Protein AF-A0A2I0T256-F1 (afdb_monomer_lite)

Structure (mmCIF, N/CA/C/O backbone):
data_AF-A0A2I0T256-F1
#
_entry.id   AF-A0A2I0T256-F1
#
loop_
_atom_site.group_PDB
_atom_site.id
_atom_site.type_symbol
_atom_site.label_atom_id
_atom_site.label_alt_id
_atom_site.label_comp_id
_atom_site.label_asym_id
_atom_site.label_entity_id
_atom_site.label_seq_id
_atom_site.pdbx_PDB_ins_code
_atom_site.Cartn_x
_atom_site.Cartn_y
_atom_site.Cartn_z
_atom_site.occupancy
_atom_site.B_iso_or_equiv
_atom_site.auth_seq_id
_atom_site.auth_comp_id
_atom_site.auth_asym_id
_atom_site.auth_atom_id
_atom_site.pdbx_PDB_model_num
ATOM 1 N N . MET A 1 1 ? -27.601 -0.685 62.530 1.00 36.00 1 MET A N 1
ATOM 2 C CA . MET A 1 1 ? -28.071 -1.991 62.025 1.00 36.00 1 MET A CA 1
ATOM 3 C C . MET A 1 1 ? -28.232 -1.910 60.512 1.00 36.00 1 MET A C 1
ATOM 5 O O . MET A 1 1 ? -29.218 -1.376 60.034 1.00 36.00 1 MET A O 1
ATOM 9 N N . ASN A 1 2 ? -27.185 -2.359 59.815 1.00 40.03 2 ASN A N 1
ATOM 10 C CA . ASN A 1 2 ? -27.121 -2.996 58.494 1.00 40.03 2 ASN A CA 1
ATOM 11 C C . ASN A 1 2 ? -28.057 -2.523 57.370 1.00 40.03 2 ASN A C 1
ATOM 13 O O . ASN A 1 2 ? -29.232 -2.874 57.347 1.00 40.03 2 ASN A O 1
ATOM 17 N N . LYS A 1 3 ? -27.451 -1.909 56.347 1.00 46.34 3 LYS A N 1
ATOM 18 C CA . LYS A 1 3 ? -27.600 -2.323 54.938 1.00 46.34 3 LYS A CA 1
ATOM 19 C C . LYS A 1 3 ? -26.394 -1.823 54.135 1.00 46.34 3 LYS A C 1
ATOM 21 O O . LYS A 1 3 ? -26.464 -0.898 53.337 1.00 46.34 3 LYS A O 1
ATOM 26 N N . THR A 1 4 ? -25.252 -2.427 54.440 1.00 52.38 4 THR A N 1
ATOM 27 C CA . THR A 1 4 ? -24.093 -2.503 53.553 1.00 52.38 4 THR A CA 1
ATOM 28 C C . THR A 1 4 ? -24.462 -3.315 52.299 1.00 52.38 4 THR A C 1
ATOM 30 O O . THR A 1 4 ? -25.282 -4.228 52.385 1.00 52.38 4 THR A O 1
ATOM 33 N N . LEU A 1 5 ? -23.802 -3.008 51.172 1.00 52.84 5 LEU A N 1
ATOM 34 C CA . LEU A 1 5 ? -23.725 -3.803 49.927 1.00 52.84 5 LEU A CA 1
ATOM 35 C C . LEU A 1 5 ? -24.860 -3.614 48.888 1.00 52.84 5 LEU A C 1
ATOM 37 O O . LEU A 1 5 ? -25.585 -4.540 48.538 1.00 52.84 5 LEU A O 1
ATOM 41 N N . ARG A 1 6 ? -24.954 -2.409 48.320 1.00 53.06 6 ARG A N 1
ATOM 42 C CA . ARG A 1 6 ? -25.450 -2.120 46.956 1.00 53.06 6 ARG A CA 1
ATOM 43 C C . ARG A 1 6 ? -24.476 -1.061 46.426 1.00 53.06 6 ARG A C 1
ATOM 45 O O . ARG A 1 6 ? -24.360 -0.030 47.065 1.00 53.06 6 ARG A O 1
ATOM 52 N N . GLU A 1 7 ? -23.653 -1.221 45.404 1.00 49.75 7 GLU A N 1
ATOM 53 C CA . GLU A 1 7 ? -23.644 -2.102 44.247 1.00 49.75 7 GLU A CA 1
ATOM 54 C C . GLU A 1 7 ? -22.173 -2.367 43.881 1.00 49.75 7 GLU A C 1
ATOM 56 O O . GLU A 1 7 ? -21.482 -1.510 43.338 1.00 49.75 7 GLU A O 1
ATOM 61 N N . SER A 1 8 ? -21.663 -3.557 44.188 1.00 50.28 8 SER A N 1
ATOM 62 C CA . SER A 1 8 ? -20.409 -4.050 43.617 1.00 50.28 8 SER A CA 1
ATOM 63 C C . SER A 1 8 ? -20.715 -4.676 42.257 1.00 50.28 8 SER A C 1
ATOM 65 O O . SER A 1 8 ? -20.852 -5.891 42.158 1.00 50.28 8 SER A O 1
ATOM 67 N N . SER A 1 9 ? -20.926 -3.853 41.228 1.00 56.50 9 SER A N 1
ATOM 68 C CA . SER A 1 9 ? -20.980 -4.278 39.818 1.00 56.50 9 SER A CA 1
ATOM 69 C C . SER A 1 9 ? -20.893 -3.063 38.895 1.00 56.50 9 SER A C 1
ATOM 71 O O . SER A 1 9 ? -21.872 -2.618 38.309 1.00 56.50 9 SER A O 1
ATOM 73 N N . THR A 1 10 ? -19.694 -2.516 38.744 1.00 51.81 10 THR A N 1
ATOM 74 C CA . THR A 1 10 ? -19.298 -1.911 37.466 1.00 51.81 10 THR A CA 1
ATOM 75 C C . THR A 1 10 ? -18.062 -2.653 36.984 1.00 51.81 10 THR A C 1
ATOM 77 O O . THR A 1 10 ? -17.019 -2.066 36.711 1.00 51.81 10 THR A O 1
ATOM 80 N N . GLU A 1 11 ? -18.167 -3.984 36.898 1.00 54.50 11 GLU A N 1
ATOM 81 C CA . GLU A 1 11 ? -17.357 -4.686 35.911 1.00 54.50 11 GLU A CA 1
ATOM 82 C C . GLU A 1 11 ? -17.772 -4.092 34.569 1.00 54.50 11 GLU A C 1
ATOM 84 O O . GLU A 1 11 ? -18.849 -4.374 34.041 1.00 54.50 11 GLU A O 1
ATOM 89 N N . LYS A 1 12 ? -16.966 -3.144 34.072 1.00 57.31 12 LYS A N 1
ATOM 90 C CA . LYS A 1 12 ? -17.057 -2.730 32.679 1.00 57.31 12 LYS A CA 1
ATOM 91 C C . LYS A 1 12 ? -17.052 -4.028 31.873 1.00 57.31 12 LYS A C 1
ATOM 93 O O . LYS A 1 12 ? -16.179 -4.860 32.136 1.00 57.31 12 LYS A O 1
ATOM 98 N N . PRO A 1 13 ? -17.997 -4.224 30.939 1.00 57.75 13 PRO A N 1
ATOM 99 C CA . PRO A 1 13 ? -17.929 -5.381 30.062 1.00 57.75 13 PRO A CA 1
ATOM 100 C C . PRO A 1 13 ? -16.510 -5.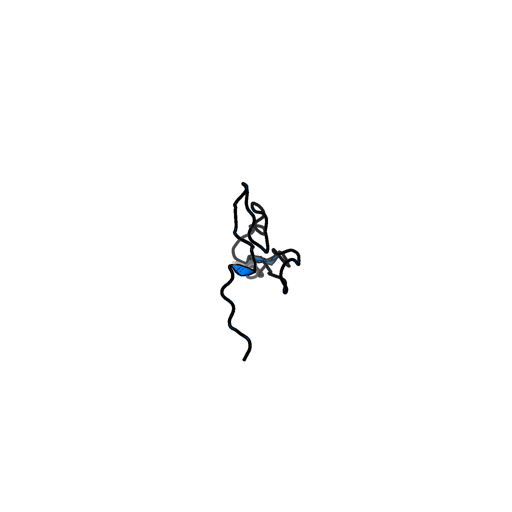443 29.473 1.00 57.75 13 PRO A C 1
ATOM 102 O O . PRO A 1 13 ? -15.952 -4.374 29.185 1.00 57.75 13 PRO A O 1
ATOM 105 N N . PRO A 1 14 ? -15.904 -6.642 29.354 1.00 60.03 14 PRO A N 1
ATOM 106 C CA . PRO A 1 14 ? -14.569 -6.786 28.782 1.00 60.03 14 PRO A CA 1
ATOM 107 C C . PRO A 1 14 ? -14.542 -5.994 27.480 1.00 60.03 14 PRO A C 1
ATOM 109 O O . PRO A 1 14 ? -15.475 -6.128 26.685 1.00 60.03 14 PRO A O 1
ATOM 112 N N . GLN A 1 15 ? -13.562 -5.092 27.334 1.00 61.06 15 GLN A N 1
ATOM 113 C CA . GLN A 1 15 ? -13.463 -4.187 26.189 1.00 61.06 15 GLN A CA 1
ATOM 114 C C . GLN A 1 15 ? -13.685 -4.994 24.913 1.00 61.06 15 GLN A C 1
ATOM 116 O O . GLN A 1 15 ? -12.868 -5.831 24.539 1.00 61.06 15 GLN A O 1
ATOM 121 N N . ILE A 1 16 ? -14.852 -4.784 24.305 1.00 68.81 16 ILE A N 1
ATOM 122 C CA . ILE A 1 16 ? -15.256 -5.474 23.090 1.00 68.81 16 ILE A CA 1
ATOM 123 C C . ILE A 1 16 ? -14.216 -5.098 22.045 1.00 68.81 16 ILE A C 1
ATOM 125 O O . ILE A 1 16 ? -13.976 -3.909 21.827 1.00 68.81 16 ILE A O 1
ATOM 129 N N . GLU A 1 17 ? -13.588 -6.106 21.445 1.00 76.94 17 GLU A N 1
ATOM 130 C CA . GLU A 1 17 ? -12.670 -5.944 20.325 1.00 76.94 17 GLU A CA 1
ATOM 131 C C . GLU A 1 17 ? -13.260 -4.949 19.319 1.00 76.94 17 GLU A C 1
ATOM 133 O O . GLU A 1 17 ? -14.298 -5.195 18.696 1.00 76.94 17 GLU A O 1
ATOM 138 N N . LYS A 1 18 ? -12.642 -3.770 19.210 1.00 90.38 18 LYS A N 1
ATOM 139 C CA . LYS A 1 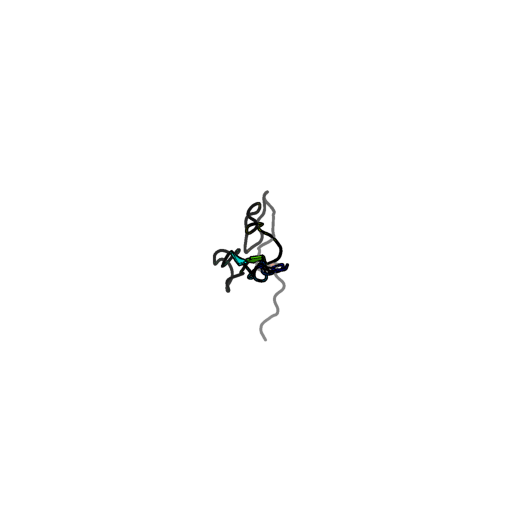18 ? -13.173 -2.688 18.393 1.00 90.38 18 LYS A CA 1
ATOM 140 C C . LYS A 1 18 ? -12.520 -2.746 17.026 1.00 90.38 18 LYS A C 1
ATOM 142 O O . LYS A 1 18 ? -11.326 -2.496 16.893 1.00 90.38 18 LYS A O 1
ATOM 147 N N . VAL A 1 19 ? -13.317 -2.993 15.992 1.00 95.69 19 VAL A N 1
ATOM 148 C CA . VAL A 1 19 ? -12.877 -2.793 14.606 1.00 95.69 19 VAL A CA 1
ATOM 149 C C . VAL A 1 19 ? -12.693 -1.291 14.370 1.00 95.69 19 VAL A C 1
ATOM 151 O O . VAL A 1 19 ? -13.667 -0.539 14.317 1.00 95.69 19 VAL A O 1
ATOM 154 N N . VAL A 1 20 ? -11.443 -0.847 14.244 1.00 96.94 20 VAL A N 1
ATOM 155 C CA . VAL A 1 20 ? -11.074 0.561 14.012 1.00 96.94 20 VAL A CA 1
ATOM 156 C C . VAL A 1 20 ? -10.898 0.887 12.525 1.00 96.94 20 VAL A C 1
ATOM 158 O O . VAL A 1 20 ? -10.987 2.051 12.140 1.00 96.94 20 VAL A O 1
ATOM 161 N N . SER A 1 21 ? -10.714 -0.126 11.673 1.00 97.75 21 SER A N 1
ATOM 162 C CA . SER A 1 21 ? -10.855 -0.030 10.215 1.00 97.75 21 SER A CA 1
ATOM 163 C C . SER A 1 21 ? -11.301 -1.372 9.642 1.00 97.75 21 SER A C 1
ATOM 165 O O . SER A 1 21 ? -10.810 -2.420 10.057 1.00 97.75 21 SER A O 1
ATOM 167 N N . ARG A 1 22 ? -12.216 -1.352 8.666 1.00 98.00 22 ARG A N 1
ATOM 168 C CA . ARG A 1 22 ? -12.629 -2.568 7.941 1.00 98.00 22 ARG A CA 1
ATOM 169 C C . ARG A 1 22 ? -11.589 -3.019 6.922 1.00 98.00 22 ARG A C 1
ATOM 171 O O . ARG A 1 22 ? -11.519 -4.205 6.625 1.00 98.00 22 ARG A O 1
ATOM 178 N N . ASP A 1 23 ? -10.827 -2.071 6.382 1.00 98.44 23 ASP A N 1
ATOM 179 C CA . ASP A 1 23 ? -9.777 -2.345 5.413 1.00 98.44 23 ASP A CA 1
ATOM 180 C C . ASP A 1 23 ? -8.755 -1.201 5.367 1.00 98.44 23 ASP A C 1
ATOM 182 O O . ASP A 1 23 ? -9.032 -0.116 4.844 1.00 98.44 23 ASP A O 1
ATOM 186 N N . ILE A 1 24 ? -7.560 -1.429 5.912 1.00 98.44 24 ILE A N 1
ATOM 187 C CA . ILE A 1 24 ? -6.463 -0.451 5.847 1.00 98.44 24 ILE A CA 1
ATOM 188 C C . ILE A 1 24 ? -5.913 -0.292 4.424 1.00 98.44 24 ILE A C 1
ATOM 190 O O . ILE A 1 24 ? -5.413 0.783 4.083 1.00 98.44 24 ILE A O 1
ATOM 194 N N . ALA A 1 25 ? -6.059 -1.324 3.587 1.00 98.38 25 ALA A N 1
ATOM 195 C CA . ALA A 1 25 ? -5.598 -1.331 2.207 1.00 98.38 25 ALA A CA 1
ATOM 196 C C . ALA A 1 25 ? -6.588 -0.667 1.247 1.00 98.38 25 ALA A C 1
ATOM 198 O O . ALA A 1 25 ? -6.243 -0.454 0.093 1.00 98.38 25 ALA A O 1
ATOM 199 N N . ARG A 1 26 ? -7.799 -0.304 1.695 1.00 97.56 26 ARG A N 1
ATOM 200 C CA . ARG A 1 26 ? -8.822 0.409 0.904 1.00 97.56 26 ARG A CA 1
ATOM 201 C C . ARG A 1 26 ? -9.123 -0.245 -0.458 1.00 97.56 26 ARG A C 1
ATOM 203 O O . ARG A 1 26 ? -9.319 0.460 -1.446 1.00 97.56 26 ARG A O 1
ATOM 210 N N . GLY A 1 27 ? -9.133 -1.573 -0.515 1.00 98.06 27 GLY A N 1
ATOM 211 C CA . GLY A 1 27 ? -9.416 -2.367 -1.711 1.00 98.06 27 GLY A CA 1
ATOM 212 C C . GLY A 1 27 ? -8.242 -2.544 -2.677 1.00 98.06 27 GLY A C 1
ATOM 213 O O . GLY A 1 27 ? -8.437 -3.121 -3.743 1.00 98.06 27 GLY A O 1
ATOM 214 N N . TYR A 1 28 ? -7.037 -2.066 -2.344 1.00 98.00 28 TYR A N 1
ATOM 215 C CA . TYR A 1 28 ? -5.851 -2.275 -3.186 1.00 98.00 28 TYR A CA 1
ATOM 216 C C . TYR A 1 28 ? -5.307 -3.712 -3.124 1.00 98.00 28 TYR A C 1
ATOM 218 O O . TYR A 1 28 ? -4.580 -4.125 -4.028 1.00 98.00 28 TYR A O 1
ATOM 226 N N . GLU A 1 29 ? -5.668 -4.466 -2.086 1.00 98.50 29 GLU A N 1
ATOM 227 C CA . GLU A 1 29 ? -5.357 -5.886 -1.943 1.00 98.50 29 GLU A CA 1
ATOM 228 C C . GLU A 1 29 ? -6.534 -6.760 -2.383 1.00 98.50 29 GLU A C 1
ATOM 230 O O . GLU A 1 29 ? -7.690 -6.337 -2.381 1.00 98.50 29 GLU A O 1
ATOM 235 N N . ARG A 1 30 ? -6.248 -8.019 -2.736 1.00 98.12 30 ARG A N 1
ATOM 236 C CA . ARG A 1 30 ? -7.285 -8.970 -3.184 1.00 98.12 30 ARG A CA 1
ATOM 237 C C . ARG A 1 30 ? -8.344 -9.268 -2.118 1.00 98.12 30 ARG A C 1
ATOM 239 O O . ARG A 1 30 ? -9.459 -9.641 -2.469 1.00 98.12 30 ARG A O 1
ATOM 246 N N . ILE A 1 31 ? -7.986 -9.144 -0.842 1.00 98.38 31 ILE A N 1
ATOM 247 C CA . ILE A 1 31 ? -8.871 -9.334 0.310 1.00 98.38 31 ILE A CA 1
ATOM 248 C C . ILE A 1 31 ? -8.689 -8.161 1.285 1.00 98.38 31 ILE A C 1
ATOM 250 O O . ILE A 1 31 ? -7.580 -7.630 1.372 1.00 98.38 31 ILE A O 1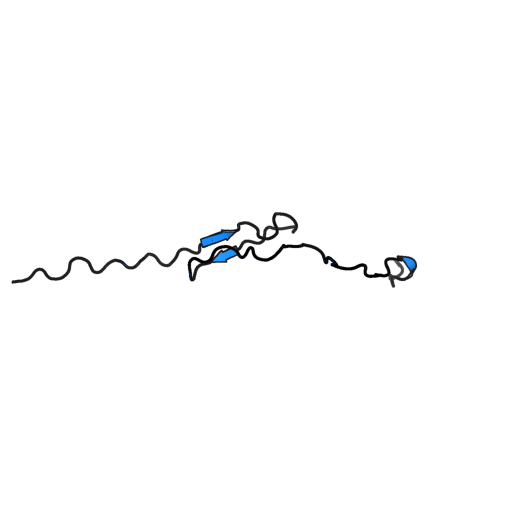
ATOM 254 N N . PRO A 1 32 ? -9.740 -7.747 2.014 1.00 98.38 32 PRO A N 1
ATOM 255 C CA . PRO A 1 32 ? -9.642 -6.642 2.961 1.00 98.38 32 PRO A CA 1
ATOM 256 C C . PRO A 1 32 ? -8.735 -6.993 4.145 1.00 98.38 32 PRO A C 1
ATOM 258 O O . PRO A 1 32 ? -8.741 -8.129 4.624 1.00 98.38 32 PRO A O 1
ATOM 261 N N . ILE A 1 33 ? -8.002 -5.997 4.650 1.00 98.31 33 ILE A N 1
ATOM 262 C CA . ILE A 1 33 ? -7.123 -6.140 5.817 1.00 98.31 33 ILE A CA 1
ATOM 263 C C . ILE A 1 33 ? -7.716 -5.343 6.993 1.00 98.31 33 ILE A C 1
ATOM 265 O O . ILE A 1 33 ? -7.531 -4.121 7.059 1.00 98.31 33 ILE A O 1
ATOM 269 N N . PRO A 1 34 ? -8.453 -5.986 7.919 1.00 98.00 34 PRO A N 1
ATOM 270 C CA . PRO A 1 34 ? -9.074 -5.293 9.042 1.00 98.00 34 PRO A CA 1
ATOM 271 C C . PRO A 1 34 ? -8.037 -4.844 10.079 1.00 98.00 34 PRO A C 1
ATOM 273 O O . PRO A 1 34 ? -7.006 -5.483 10.276 1.00 98.00 34 PRO A O 1
ATOM 276 N N . CYS A 1 35 ? -8.342 -3.754 10.780 1.00 97.81 35 CYS A N 1
ATOM 277 C CA . CYS A 1 35 ? -7.585 -3.285 11.938 1.00 97.81 35 CYS A CA 1
ATOM 278 C C . CYS A 1 35 ? -8.506 -3.270 13.160 1.00 97.81 35 CYS A C 1
ATOM 280 O O . CYS A 1 35 ? -9.596 -2.688 13.115 1.00 97.81 35 CYS A O 1
ATOM 282 N N . VAL A 1 36 ? -8.061 -3.915 14.237 1.00 97.31 36 VAL A N 1
ATOM 283 C CA . VAL A 1 36 ? -8.792 -4.060 15.498 1.00 97.31 36 VAL A CA 1
ATOM 284 C C . VAL A 1 36 ? -7.954 -3.531 16.655 1.00 97.31 36 VAL A C 1
ATOM 286 O O . VAL A 1 36 ? -6.729 -3.615 16.625 1.00 97.31 36 VAL A O 1
ATOM 289 N N . ASN A 1 37 ? -8.616 -2.987 17.671 1.00 95.44 37 ASN A N 1
ATOM 290 C CA . ASN A 1 37 ? -7.993 -2.589 18.925 1.00 95.44 37 ASN A CA 1
ATOM 291 C C . ASN A 1 37 ? -8.898 -3.008 20.091 1.00 95.44 37 ASN A C 1
ATOM 293 O O . ASN A 1 37 ? -10.055 -2.593 20.170 1.00 95.44 37 ASN A O 1
ATOM 297 N N . SER A 1 38 ? -8.383 -3.859 20.976 1.00 94.69 38 SER A N 1
ATOM 298 C CA . SER A 1 38 ? -9.086 -4.359 22.165 1.00 94.69 38 SER A CA 1
ATOM 299 C C . SER A 1 38 ? -8.413 -3.945 23.476 1.00 94.69 38 SER A C 1
ATOM 301 O O . SER A 1 38 ? -8.838 -4.391 24.538 1.00 94.69 38 SER A O 1
ATOM 303 N N . VAL A 1 39 ? -7.339 -3.153 23.410 1.00 93.12 39 VAL A N 1
ATOM 304 C CA . VAL A 1 39 ? -6.511 -2.803 24.572 1.00 93.12 39 VAL A CA 1
ATOM 305 C C . VAL A 1 39 ? -6.864 -1.402 25.057 1.00 93.12 39 VAL A C 1
ATOM 307 O O . VAL A 1 39 ? -7.187 -1.199 26.226 1.00 93.12 39 VAL A O 1
ATOM 310 N N . ASP A 1 40 ? -6.877 -0.430 24.151 1.00 93.12 40 ASP A N 1
ATOM 311 C CA . ASP A 1 40 ? -7.098 0.974 24.483 1.00 93.12 40 ASP A CA 1
ATOM 312 C C . ASP A 1 40 ? -8.091 1.639 23.511 1.00 93.12 40 ASP A C 1
ATOM 314 O O . ASP A 1 40 ? -8.970 0.990 22.941 1.00 93.12 40 ASP A O 1
ATOM 318 N N . SER A 1 41 ? -8.052 2.971 23.426 1.00 93.12 41 SER A N 1
ATOM 319 C CA . SER A 1 41 ? -8.955 3.774 22.593 1.00 93.12 41 SER A CA 1
ATOM 320 C C . SER A 1 41 ? -8.267 4.410 21.385 1.00 93.12 41 SER A C 1
ATOM 322 O O . SER A 1 41 ? -8.883 5.257 20.732 1.00 93.12 41 SER A O 1
ATOM 324 N N . GLU A 1 42 ? -7.021 4.038 21.079 1.00 96.44 42 GLU A N 1
ATOM 325 C CA . GLU A 1 42 ? -6.315 4.575 19.920 1.00 96.44 42 GLU A CA 1
ATOM 326 C C . GLU A 1 42 ? -7.032 4.199 18.608 1.00 96.44 42 GLU A C 1
ATOM 328 O O . GLU A 1 42 ? -7.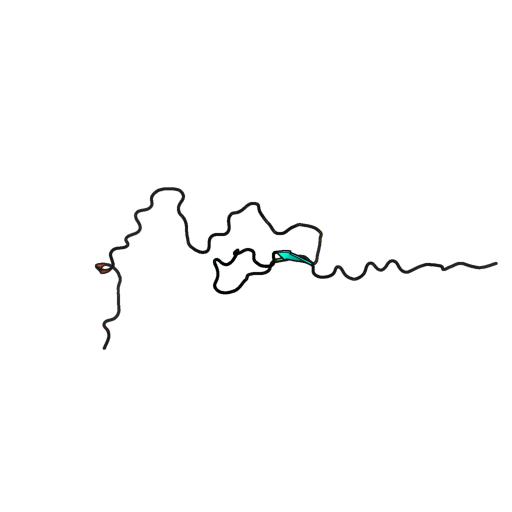531 3.074 18.453 1.00 96.44 42 GLU A O 1
ATOM 333 N N . PRO A 1 43 ? -7.140 5.144 17.655 1.00 96.31 43 PRO A N 1
ATOM 334 C CA . PRO A 1 43 ? -7.773 4.897 16.366 1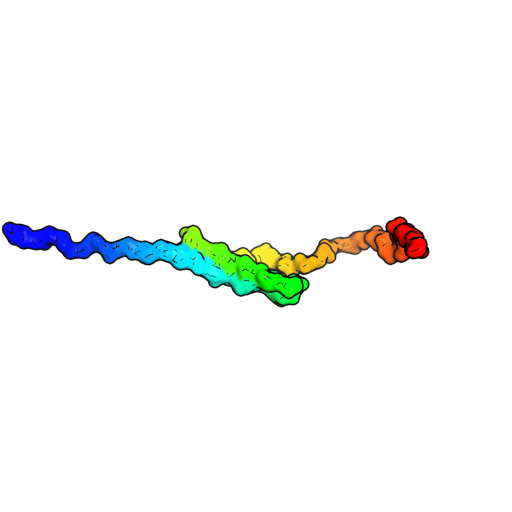.00 96.31 43 PRO A CA 1
ATOM 335 C C . PRO A 1 43 ? -6.872 4.066 15.439 1.00 96.31 43 PRO A C 1
ATOM 337 O O . PRO A 1 43 ? -5.701 3.826 15.719 1.00 96.31 43 PRO A O 1
ATOM 340 N N . CYS A 1 44 ? -7.406 3.677 14.276 1.00 97.44 44 CYS A N 1
ATOM 341 C CA . CYS A 1 44 ? -6.591 3.084 13.215 1.00 97.44 44 CYS A CA 1
ATOM 342 C C . CYS A 1 44 ? -5.443 4.044 12.832 1.00 97.44 44 CYS A C 1
ATOM 344 O O . CYS A 1 44 ? -5.725 5.214 12.550 1.00 97.44 44 CYS A O 1
ATOM 346 N N . PRO A 1 45 ? -4.181 3.580 12.753 1.00 97.88 45 PRO A N 1
ATOM 347 C CA . PRO A 1 45 ? -3.055 4.433 12.386 1.00 97.88 45 PRO A CA 1
ATOM 348 C C . PRO A 1 45 ? -3.258 5.106 11.021 1.00 97.88 45 PRO A C 1
ATOM 350 O O . PRO A 1 45 ? -3.632 4.452 10.046 1.00 97.88 45 PRO A O 1
ATOM 353 N N . SER A 1 46 ? -3.007 6.418 10.951 1.00 97.31 46 SER A N 1
ATOM 354 C CA . SER A 1 46 ? -3.257 7.245 9.756 1.00 97.31 46 SER A CA 1
ATOM 355 C C . SER A 1 46 ? -2.100 8.173 9.374 1.00 97.31 46 SER A C 1
ATOM 357 O O . SER A 1 46 ? -2.233 8.977 8.455 1.00 97.31 46 SER A O 1
ATOM 359 N N . ASN A 1 47 ? -0.965 8.085 10.068 1.00 98.06 47 ASN A N 1
ATOM 360 C CA . ASN A 1 47 ? 0.241 8.888 9.835 1.00 98.06 47 ASN A CA 1
ATOM 361 C C . ASN A 1 47 ? 1.142 8.324 8.719 1.00 98.06 47 ASN A C 1
ATOM 363 O O . ASN A 1 47 ? 2.318 8.666 8.634 1.00 98.06 47 ASN A O 1
ATOM 367 N N . TYR A 1 48 ? 0.598 7.456 7.867 1.00 98.12 48 TYR A N 1
ATOM 368 C CA . TYR A 1 48 ? 1.280 6.889 6.713 1.00 98.12 48 TYR A CA 1
ATOM 369 C C . TYR A 1 48 ? 0.295 6.713 5.553 1.00 98.12 48 TYR A C 1
ATOM 371 O O . TYR A 1 48 ? -0.928 6.715 5.732 1.00 98.12 48 TYR A O 1
ATOM 379 N N . LYS A 1 49 ? 0.833 6.540 4.344 1.00 97.75 49 LYS A N 1
ATOM 380 C CA . LYS A 1 49 ? 0.055 6.157 3.167 1.00 97.75 49 LYS A CA 1
ATOM 381 C C . LYS A 1 49 ? 0.276 4.676 2.887 1.00 97.75 49 LYS A C 1
ATOM 383 O O . LYS A 1 49 ? 1.393 4.274 2.584 1.00 97.75 49 LYS A O 1
ATOM 388 N N . TYR A 1 50 ? -0.791 3.885 2.951 1.00 98.19 50 TYR A N 1
ATOM 389 C CA . TYR A 1 50 ? -0.750 2.510 2.464 1.00 98.19 50 TYR A CA 1
ATOM 390 C C . TYR A 1 50 ? -0.540 2.501 0.941 1.00 98.19 50 TYR A C 1
ATOM 392 O O . TYR A 1 50 ? -1.241 3.218 0.217 1.00 98.19 50 TYR A O 1
ATOM 400 N N . VAL A 1 51 ? 0.409 1.689 0.474 1.00 98.19 51 VAL A N 1
ATOM 401 C CA . VAL A 1 51 ? 0.686 1.412 -0.941 1.00 98.19 51 VAL A CA 1
ATOM 402 C C . VAL A 1 51 ? 0.778 -0.104 -1.124 1.00 98.19 51 VAL A C 1
ATOM 404 O O . VAL A 1 51 ? 1.460 -0.766 -0.349 1.00 98.19 51 VAL A O 1
ATOM 407 N N . SER A 1 52 ? 0.092 -0.659 -2.125 1.00 98.19 52 SER A N 1
ATOM 408 C CA . SER A 1 52 ? 0.131 -2.105 -2.419 1.00 98.19 52 SER A CA 1
ATOM 409 C C . SER A 1 52 ? 1.342 -2.522 -3.257 1.00 98.19 52 SER A C 1
ATOM 411 O O . SER A 1 52 ? 1.610 -3.705 -3.450 1.00 98.19 52 SER A O 1
ATOM 413 N N . GLN A 1 53 ? 2.081 -1.550 -3.791 1.00 98.25 53 GLN A N 1
ATOM 414 C CA . GLN A 1 53 ? 3.289 -1.760 -4.579 1.00 98.25 53 GLN A CA 1
ATOM 415 C C . GLN A 1 53 ? 4.347 -0.735 -4.186 1.00 98.25 53 GLN A C 1
ATOM 417 O O . GLN A 1 53 ? 4.027 0.359 -3.716 1.00 98.25 53 GLN A O 1
ATOM 422 N N . ASN A 1 54 ? 5.613 -1.089 -4.408 1.00 97.56 54 ASN A N 1
ATOM 423 C CA . ASN A 1 54 ? 6.742 -0.213 -4.119 1.00 97.56 54 ASN A CA 1
ATOM 424 C C . ASN A 1 54 ? 6.615 1.121 -4.868 1.00 97.56 54 ASN A C 1
ATOM 426 O O . ASN A 1 54 ? 6.314 1.157 -6.062 1.00 97.56 54 ASN A O 1
ATOM 430 N N . CYS A 1 55 ? 6.916 2.213 -4.172 1.00 96.88 55 CYS A N 1
ATOM 431 C CA . CYS A 1 55 ? 7.025 3.551 -4.739 1.00 96.88 55 CYS A CA 1
ATOM 432 C C . CYS A 1 55 ? 8.428 4.119 -4.497 1.00 96.88 55 CYS A C 1
ATOM 434 O O . CYS A 1 55 ? 9.118 3.713 -3.563 1.00 96.88 55 CYS A O 1
ATOM 436 N N . VAL A 1 56 ? 8.836 5.080 -5.324 1.00 97.88 56 VAL A N 1
ATOM 437 C CA . VAL A 1 56 ? 10.106 5.806 -5.184 1.00 97.88 56 VAL A CA 1
ATOM 438 C C . VAL A 1 56 ? 9.832 7.296 -5.003 1.00 97.88 56 VAL A C 1
ATOM 440 O O . VAL A 1 56 ? 8.841 7.811 -5.518 1.00 97.88 56 VAL A O 1
ATOM 443 N N . THR A 1 57 ? 10.699 7.987 -4.266 1.00 97.50 57 THR A N 1
ATOM 444 C CA . THR A 1 57 ? 10.615 9.443 -4.038 1.00 97.50 57 THR A CA 1
ATOM 445 C C . THR A 1 57 ? 11.536 10.246 -4.955 1.00 97.50 57 THR A C 1
ATOM 447 O O . THR A 1 57 ? 11.311 11.437 -5.153 1.00 97.50 57 THR A O 1
ATOM 450 N N . SER A 1 58 ? 12.526 9.581 -5.550 1.00 97.75 58 SER A N 1
ATOM 451 C CA . SER A 1 58 ? 13.448 10.116 -6.553 1.00 97.75 58 SER A CA 1
ATOM 452 C C . SER A 1 58 ? 13.544 9.138 -7.729 1.00 97.75 58 SER A C 1
ATOM 454 O O . SER A 1 58 ? 13.294 7.944 -7.529 1.00 97.75 58 SER A O 1
ATOM 456 N N . PRO A 1 59 ? 13.899 9.601 -8.945 1.00 97.00 59 PRO A N 1
ATOM 457 C CA . PRO A 1 59 ? 14.117 8.713 -10.083 1.00 97.00 59 PRO A CA 1
ATOM 458 C C . PRO A 1 59 ? 15.109 7.597 -9.740 1.00 97.00 59 PRO A C 1
ATOM 460 O O . PRO A 1 59 ? 16.153 7.849 -9.142 1.00 97.00 59 PRO A O 1
ATOM 463 N N . MET A 1 60 ? 14.757 6.365 -10.103 1.00 97.00 60 MET A N 1
ATOM 464 C CA . MET A 1 60 ? 15.573 5.175 -9.886 1.00 97.00 60 MET A CA 1
ATOM 465 C C . MET A 1 60 ? 15.568 4.345 -11.165 1.00 97.00 60 MET A C 1
ATOM 467 O O . MET A 1 60 ? 14.502 3.919 -11.620 1.00 97.00 60 MET A O 1
ATOM 471 N N . ASP A 1 61 ? 16.753 4.107 -11.721 1.00 96.81 61 ASP A N 1
ATOM 472 C CA . ASP A 1 61 ? 16.941 3.409 -12.994 1.00 96.81 61 ASP A CA 1
ATOM 473 C C . ASP A 1 61 ? 16.831 1.890 -12.809 1.00 96.81 61 ASP A C 1
ATOM 475 O O . ASP A 1 61 ? 17.805 1.143 -12.867 1.00 96.81 61 ASP A O 1
ATOM 479 N N . ILE A 1 62 ? 15.610 1.425 -12.535 1.00 96.75 62 ILE A N 1
ATOM 480 C CA . ILE A 1 62 ? 15.294 -0.004 -12.518 1.00 96.75 62 ILE A CA 1
ATOM 481 C C . ILE A 1 62 ? 15.342 -0.508 -13.957 1.00 96.75 62 ILE A C 1
ATOM 483 O O .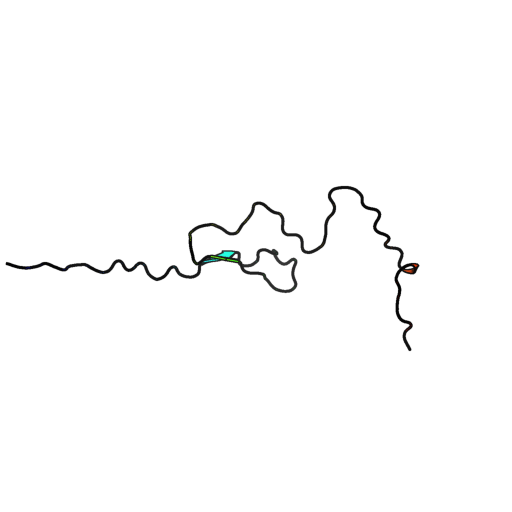 ILE A 1 62 ? 14.535 -0.084 -14.788 1.00 96.75 62 ILE A O 1
ATOM 487 N N . ASP A 1 63 ? 16.228 -1.459 -14.231 1.00 97.56 63 ASP A N 1
ATOM 488 C CA . ASP A 1 63 ? 16.231 -2.174 -15.498 1.00 97.56 63 ASP A CA 1
ATOM 489 C C . ASP A 1 63 ? 14.939 -2.990 -15.649 1.00 97.56 63 ASP A C 1
ATOM 491 O O . ASP A 1 63 ? 14.672 -3.938 -14.910 1.00 97.56 63 ASP A O 1
ATOM 495 N N . ARG A 1 64 ? 14.101 -2.566 -16.596 1.00 96.62 64 ARG A N 1
ATOM 496 C CA . ARG A 1 64 ? 12.830 -3.213 -16.947 1.00 96.62 64 ARG A CA 1
ATOM 497 C C . ARG A 1 64 ? 12.890 -3.853 -18.331 1.00 96.62 64 ARG A C 1
ATOM 499 O O . ARG A 1 64 ? 11.843 -4.178 -18.892 1.00 96.62 64 ARG A O 1
ATOM 506 N N . ASN A 1 65 ? 14.086 -4.004 -18.905 1.00 97.12 65 ASN A N 1
ATOM 507 C CA . ASN A 1 65 ? 14.237 -4.661 -20.189 1.00 97.12 65 ASN A CA 1
ATOM 508 C C . ASN A 1 65 ? 13.961 -6.162 -20.043 1.00 97.12 65 ASN A C 1
ATOM 510 O O . ASN A 1 65 ? 14.683 -6.892 -19.364 1.00 97.12 65 ASN A O 1
ATOM 514 N N . ILE A 1 66 ? 12.921 -6.633 -20.730 1.00 95.81 66 ILE A N 1
ATOM 515 C CA . ILE A 1 66 ? 12.500 -8.033 -20.684 1.00 95.81 66 ILE A CA 1
ATOM 516 C C . ILE A 1 66 ? 13.602 -8.991 -21.159 1.00 95.81 66 ILE A C 1
ATOM 518 O O . ILE A 1 66 ? 13.663 -10.119 -20.681 1.00 95.81 66 ILE A O 1
ATOM 522 N N . THR A 1 67 ? 14.507 -8.555 -22.045 1.00 96.31 67 THR A N 1
ATOM 523 C CA . THR A 1 67 ? 15.597 -9.403 -22.559 1.00 96.31 67 THR A CA 1
ATOM 524 C C . THR A 1 67 ? 16.692 -9.668 -21.529 1.00 96.31 67 THR A C 1
ATOM 526 O O . THR A 1 67 ? 17.494 -10.575 -21.723 1.00 96.31 67 THR A O 1
ATOM 529 N N . HIS A 1 68 ? 16.756 -8.879 -20.454 1.00 96.69 68 HIS A N 1
ATOM 530 C CA . HIS A 1 68 ? 17.704 -9.086 -19.358 1.00 96.69 68 HIS A CA 1
ATOM 531 C C . HIS A 1 68 ? 17.142 -10.016 -18.269 1.00 96.69 68 HIS A C 1
ATOM 533 O O . HIS A 1 68 ? 17.882 -10.453 -17.387 1.00 96.69 68 HIS A O 1
ATOM 539 N N . LEU A 1 69 ? 15.849 -10.359 -18.329 1.00 97.31 69 LEU A N 1
ATOM 540 C CA . LEU A 1 69 ? 15.232 -11.297 -17.399 1.00 97.31 69 LEU A CA 1
ATOM 541 C C . LEU A 1 69 ? 15.645 -12.738 -17.739 1.00 97.31 69 LEU A C 1
ATOM 543 O O . LEU A 1 69 ? 15.395 -13.222 -18.841 1.00 97.31 69 LEU A O 1
ATOM 547 N N . GLN A 1 70 ? 16.223 -13.457 -16.772 1.00 94.69 70 GLN A N 1
ATOM 548 C CA . GLN A 1 70 ? 16.501 -14.888 -16.917 1.00 94.69 70 GLN A CA 1
ATOM 549 C C . GLN A 1 70 ? 15.192 -15.677 -16.836 1.00 94.69 70 GLN A C 1
ATOM 551 O O . GLN A 1 70 ? 14.628 -15.876 -15.759 1.00 94.69 70 GLN A O 1
ATOM 556 N N . VAL A 1 71 ? 14.701 -16.118 -17.990 1.00 92.88 71 VAL A N 1
ATOM 557 C CA . VAL A 1 71 ? 13.514 -16.966 -18.101 1.00 92.88 71 VAL A CA 1
ATOM 558 C C . VAL A 1 71 ? 13.922 -18.385 -18.468 1.00 92.88 71 VAL A C 1
ATOM 560 O O . VAL A 1 71 ? 14.888 -18.609 -19.192 1.00 92.88 71 VAL A O 1
ATOM 563 N N . ARG A 1 72 ? 13.189 -19.367 -17.945 1.00 91.69 72 ARG A N 1
ATOM 564 C CA . ARG A 1 72 ? 13.351 -20.760 -18.359 1.00 91.69 72 ARG A CA 1
ATOM 565 C C . ARG A 1 72 ? 12.676 -20.957 -19.717 1.00 91.69 72 ARG A C 1
ATOM 567 O O . ARG A 1 72 ? 11.514 -20.575 -19.865 1.00 91.69 72 ARG A O 1
ATOM 574 N N . ASP A 1 73 ? 13.359 -21.615 -20.652 1.00 85.94 73 ASP A N 1
ATOM 575 C CA . ASP A 1 73 ? 12.737 -22.049 -21.904 1.00 85.94 73 ASP A CA 1
ATOM 576 C C . ASP A 1 73 ? 11.602 -23.038 -21.619 1.00 85.94 73 ASP A C 1
ATOM 578 O O . ASP A 1 73 ? 11.750 -23.991 -20.844 1.00 85.94 73 ASP A O 1
ATOM 582 N N . ARG A 1 74 ? 10.437 -22.791 -22.229 1.00 81.25 74 ARG A N 1
ATOM 583 C CA . ARG A 1 74 ? 9.321 -23.738 -22.191 1.00 81.25 74 ARG A CA 1
ATOM 584 C C . ARG A 1 74 ? 9.721 -24.968 -23.010 1.00 81.25 74 ARG A C 1
ATOM 586 O O . ARG A 1 74 ? 9.796 -24.879 -24.230 1.00 81.25 74 ARG A O 1
ATOM 593 N N . THR A 1 75 ? 9.993 -26.075 -22.322 1.00 61.66 75 THR A N 1
ATOM 594 C CA . THR A 1 75 ? 10.004 -27.432 -22.893 1.00 61.66 75 THR A CA 1
ATOM 595 C C . THR A 1 75 ? 8.601 -27.865 -23.272 1.00 61.66 75 THR A C 1
ATOM 597 O O . THR A 1 75 ? 7.700 -27.605 -22.437 1.00 61.66 75 THR A O 1
#

Sequence (75 aa):
MNKTLRESSTEKPPQIEKVVSRDIARGYERIPIPCVNSVDSEPCPSNYKYVSQNCVTSPMDIDRNITHLQVRDRT

Organism: NCBI:txid1758121

Secondary structure (DSSP, 8-state):
-----S-----PPP---EEEES-TTTT-SSS---EEESSS------SS---SS---SS-------GGGS------

Foldseek 3Di:
DDDPQPDPDPPPPQQPWDFLDQALQVPPDPDGDTDTDRDDDDHDDDPDDDDPDDDDPDDDPDPPPPVPDDDDDDD

pLDDT: mean 86.4, std 18.5, range [36.0, 98.5]

InterPro domains:
  IPR043550 Histone-lysine N-methyltransferase EHMT1/EHMT2 [PTHR46307] (1-72)
  IPR046341 SET domain superfamily [G3DSA:2.170.270.10] (1-73)
  IPR046341 SET domain superfamily [SSF82199] (12-65)

Radius of gyration: 26.27 Å; chains: 1; bounding box: 46×38×85 Å